Protein AF-A0A7S3GZ81-F1 (afdb_monomer)

Sequence (123 aa):
EEKKEEKKYEWVDVKKMKKRTKRTDLKVTASGVPGLSGEYMQRLMDAESAMQTEMRDIVETDERRNDLESFIFNMRDKVAEGNEYGDFISSADREAFQSELTKAEDWLFDTVDATKMQFIEKL

Mean predicted aligned error: 12.95 Å

Radius of gyration: 42.72 Å; Cα contacts (8 Å, |Δi|>4): 42; chains: 1; bounding box: 81×63×122 Å

Structure (mmCIF, N/CA/C/O backbone):
data_AF-A0A7S3GZ81-F1
#
_entry.id   AF-A0A7S3GZ81-F1
#
loop_
_atom_site.group_PDB
_atom_site.id
_atom_site.type_symbol
_atom_site.label_atom_id
_atom_site.label_alt_id
_atom_site.label_comp_id
_atom_site.label_asym_id
_atom_site.label_entity_id
_atom_site.label_seq_id
_atom_site.pdbx_PDB_ins_code
_atom_site.Cartn_x
_atom_site.Cartn_y
_atom_site.Cartn_z
_atom_site.occupancy
_atom_site.B_iso_or_equiv
_atom_site.auth_seq_id
_atom_site.auth_comp_id
_atom_site.auth_asym_id
_atom_site.auth_atom_id
_atom_site.pdbx_PDB_model_num
ATOM 1 N N . GLU A 1 1 ? 45.466 -50.066 -93.802 1.00 45.28 1 GLU A N 1
ATOM 2 C CA . GLU A 1 1 ? 46.644 -50.675 -93.165 1.00 45.28 1 GLU A CA 1
ATOM 3 C C . GLU A 1 1 ? 47.504 -49.536 -92.659 1.00 45.28 1 GLU A C 1
ATOM 5 O O . GLU A 1 1 ? 47.925 -48.739 -93.475 1.00 45.28 1 GLU A O 1
ATOM 10 N N . GLU A 1 2 ? 47.632 -49.366 -91.348 1.00 39.12 2 GLU A N 1
ATOM 11 C CA . GLU A 1 2 ? 48.907 -49.040 -90.706 1.00 39.12 2 GLU A CA 1
ATOM 12 C C . GLU A 1 2 ? 48.726 -49.114 -89.195 1.00 39.12 2 GLU A C 1
ATOM 14 O O . GLU A 1 2 ? 47.680 -48.798 -88.630 1.00 39.12 2 GLU A O 1
ATOM 19 N N . LYS A 1 3 ? 49.738 -49.701 -88.578 1.00 45.22 3 LYS A N 1
ATOM 20 C CA . LYS A 1 3 ? 49.748 -50.269 -87.241 1.00 45.22 3 LYS A CA 1
ATOM 21 C C . LYS A 1 3 ? 50.781 -49.477 -86.443 1.00 45.22 3 LYS A C 1
ATOM 23 O O . LYS A 1 3 ? 51.831 -49.170 -86.997 1.00 45.22 3 LYS A O 1
ATOM 28 N N . LYS A 1 4 ? 50.538 -49.376 -85.130 1.00 47.38 4 LYS A N 1
ATOM 29 C CA . LYS A 1 4 ? 51.484 -49.004 -84.053 1.00 47.38 4 LYS A CA 1
ATOM 30 C C . LYS A 1 4 ? 51.632 -47.488 -83.847 1.00 47.38 4 LYS A C 1
ATOM 32 O O . LYS A 1 4 ? 51.576 -46.717 -84.785 1.00 47.38 4 LYS A O 1
ATOM 37 N N . GLU A 1 5 ? 51.751 -46.997 -82.618 1.00 44.09 5 GLU A N 1
ATOM 38 C CA . GLU A 1 5 ? 52.596 -47.544 -81.556 1.00 44.09 5 GLU A CA 1
ATOM 39 C C . GLU A 1 5 ? 52.049 -47.205 -80.158 1.00 44.09 5 GLU A C 1
ATOM 41 O O . GLU A 1 5 ? 51.695 -46.063 -79.860 1.00 44.09 5 GLU A O 1
ATOM 46 N N . GLU A 1 6 ? 51.959 -48.225 -79.303 1.00 52.25 6 GLU A N 1
ATOM 47 C CA . GLU A 1 6 ? 51.529 -48.117 -77.910 1.00 52.25 6 GLU A CA 1
ATOM 48 C C . GLU A 1 6 ? 52.620 -47.432 -77.085 1.00 52.25 6 GLU A C 1
ATOM 50 O O . GLU A 1 6 ? 53.692 -47.993 -76.849 1.00 52.25 6 GLU A O 1
ATOM 55 N N . LYS A 1 7 ? 52.349 -46.218 -76.604 1.00 48.44 7 LYS A N 1
ATOM 56 C CA . LYS A 1 7 ? 53.242 -45.562 -75.653 1.00 48.44 7 LYS A CA 1
ATOM 57 C C . LYS A 1 7 ? 52.977 -46.088 -74.243 1.00 48.44 7 LYS A C 1
ATOM 59 O O . LYS A 1 7 ? 52.012 -45.693 -73.592 1.00 48.44 7 LYS A O 1
ATOM 64 N N . LYS A 1 8 ? 53.868 -46.963 -73.768 1.00 52.00 8 LYS A N 1
ATOM 65 C CA . LYS A 1 8 ? 54.072 -47.224 -72.336 1.00 52.00 8 LYS A CA 1
ATOM 66 C C . LYS A 1 8 ? 54.460 -45.917 -71.648 1.00 52.00 8 LYS A C 1
ATOM 68 O O . LYS A 1 8 ? 55.448 -45.305 -72.044 1.00 52.00 8 LYS A O 1
ATOM 73 N N . TYR A 1 9 ? 53.753 -45.557 -70.582 1.00 51.06 9 TYR A N 1
ATOM 74 C CA . TYR A 1 9 ? 54.263 -44.606 -69.601 1.00 51.06 9 TYR A CA 1
ATOM 75 C C . TYR A 1 9 ? 54.115 -45.167 -68.192 1.00 51.06 9 TYR A C 1
ATOM 77 O O . TYR A 1 9 ? 53.079 -45.714 -67.816 1.00 51.06 9 TYR A O 1
ATOM 85 N N . GLU A 1 10 ? 55.234 -45.082 -67.480 1.00 56.53 10 GLU A N 1
ATOM 86 C CA . GLU A 1 10 ? 55.475 -45.563 -66.130 1.00 56.53 10 GLU A CA 1
ATOM 87 C C . GLU A 1 10 ? 54.566 -44.877 -65.111 1.00 56.53 10 GLU A C 1
ATOM 89 O O . GLU A 1 10 ? 54.280 -43.680 -65.188 1.00 56.53 10 GLU A O 1
ATOM 94 N N . TRP A 1 11 ? 54.145 -45.655 -64.118 1.00 48.19 11 TRP A N 1
ATOM 95 C CA . TRP A 1 11 ? 53.400 -45.160 -62.973 1.00 48.19 11 TRP A CA 1
ATOM 96 C C . TRP A 1 11 ? 54.325 -44.315 -62.098 1.00 48.19 11 TRP A C 1
ATOM 98 O O . TRP A 1 11 ? 55.111 -44.843 -61.315 1.00 48.19 11 TRP A O 1
ATOM 108 N N . VAL A 1 12 ? 54.229 -42.992 -62.222 1.00 61.97 12 VAL A N 1
ATOM 109 C CA . VAL A 1 12 ? 54.829 -42.077 -61.250 1.00 61.97 12 VAL A CA 1
ATOM 110 C C . VAL A 1 12 ? 53.839 -41.909 -60.103 1.00 61.97 12 VAL A C 1
ATOM 112 O O . VAL A 1 12 ? 52.765 -41.329 -60.272 1.00 61.97 12 VAL A O 1
ATOM 115 N N . ASP A 1 13 ? 54.187 -42.443 -58.935 1.00 59.72 13 ASP A N 1
ATOM 116 C CA . ASP A 1 13 ? 53.340 -42.392 -57.745 1.00 59.72 13 ASP A CA 1
ATOM 117 C C . ASP A 1 13 ? 53.353 -40.972 -57.150 1.00 59.72 13 ASP A C 1
ATOM 119 O O . ASP A 1 13 ? 54.232 -40.572 -56.379 1.00 59.72 13 ASP A O 1
ATOM 123 N N . VAL A 1 14 ? 52.393 -40.148 -57.575 1.00 62.31 14 VAL A N 1
ATOM 124 C CA . VAL A 1 14 ? 52.242 -38.773 -57.090 1.00 62.31 14 VAL A CA 1
ATOM 125 C C . VAL A 1 14 ? 51.661 -38.816 -55.678 1.00 62.31 14 VAL A C 1
ATOM 127 O O . VAL A 1 14 ? 50.446 -38.913 -55.481 1.00 62.31 14 VAL A O 1
ATOM 130 N N . LYS A 1 15 ? 52.532 -38.709 -54.669 1.00 64.75 15 LYS A N 1
ATOM 131 C CA . LYS A 1 15 ? 52.145 -38.610 -53.254 1.00 64.75 15 LYS A CA 1
ATOM 132 C C . LYS A 1 15 ? 51.234 -37.394 -53.038 1.00 64.75 15 LYS A C 1
ATOM 134 O O . LYS A 1 15 ? 51.696 -36.262 -52.904 1.00 64.75 15 LYS A O 1
ATOM 139 N N . LYS A 1 16 ? 49.918 -37.629 -52.989 1.00 62.91 16 LYS A N 1
ATOM 140 C CA . LYS A 1 16 ? 48.906 -36.590 -52.750 1.00 62.91 16 LYS A CA 1
ATOM 141 C C . LYS A 1 16 ? 49.130 -35.946 -51.379 1.00 62.91 16 LYS A C 1
ATOM 143 O O . LYS A 1 16 ? 48.959 -36.582 -50.339 1.00 62.91 16 LYS A O 1
ATOM 148 N N . MET A 1 17 ? 49.500 -34.668 -51.377 1.00 62.56 17 MET A N 1
ATOM 149 C CA . MET A 1 17 ? 49.652 -33.873 -50.160 1.00 62.56 17 MET A CA 1
ATOM 150 C C . MET A 1 17 ? 48.284 -33.743 -49.468 1.00 62.56 17 MET A C 1
ATOM 152 O O . MET A 1 17 ? 47.318 -33.276 -50.075 1.00 62.56 17 MET A O 1
ATOM 156 N N . LYS A 1 18 ? 48.170 -34.189 -48.206 1.00 66.44 18 LYS A N 1
ATOM 157 C CA . LYS A 1 18 ? 46.913 -34.101 -47.442 1.00 66.44 18 LYS A CA 1
ATOM 158 C C . LYS A 1 18 ? 46.524 -32.631 -47.260 1.00 66.44 18 LYS A C 1
ATOM 160 O O . LYS A 1 18 ? 47.231 -31.868 -46.605 1.00 66.44 18 LYS A O 1
ATOM 165 N N . LYS A 1 19 ? 45.383 -32.244 -47.835 1.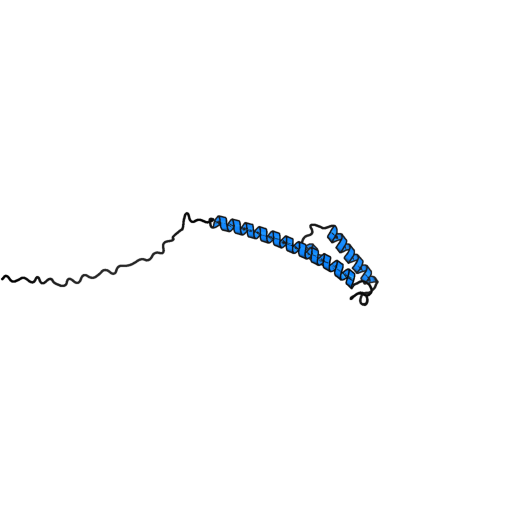00 70.00 19 LYS A N 1
ATOM 166 C CA . LYS A 1 19 ? 44.819 -30.892 -47.750 1.00 70.00 19 LYS A CA 1
ATOM 167 C C . LYS A 1 19 ? 44.430 -30.612 -46.292 1.00 70.00 19 LYS A C 1
ATOM 169 O O . LYS A 1 19 ? 43.528 -31.252 -45.759 1.00 70.00 19 LYS A O 1
ATOM 174 N N . ARG A 1 20 ? 45.133 -29.694 -45.623 1.00 64.25 20 ARG A N 1
ATOM 175 C CA . ARG A 1 20 ? 44.845 -29.319 -44.230 1.00 64.25 20 ARG A CA 1
ATOM 176 C C . ARG A 1 20 ? 43.779 -28.226 -44.206 1.00 64.25 20 ARG A C 1
ATOM 178 O O . ARG A 1 20 ? 44.096 -27.048 -44.342 1.00 64.25 20 ARG A O 1
ATOM 185 N N . THR A 1 21 ? 42.522 -28.623 -44.050 1.00 68.38 21 THR A N 1
ATOM 186 C CA . THR A 1 21 ? 41.394 -27.693 -43.920 1.00 68.38 21 THR A CA 1
ATOM 187 C C . THR A 1 21 ? 41.399 -27.075 -42.523 1.00 68.38 21 THR A C 1
ATOM 189 O O . THR A 1 21 ? 41.258 -27.790 -41.534 1.00 68.38 21 THR A O 1
ATOM 192 N N . LYS A 1 22 ? 41.565 -25.752 -42.425 1.00 73.06 22 LYS A N 1
ATOM 193 C CA . LYS A 1 22 ? 41.296 -25.004 -41.190 1.00 73.06 22 LYS A CA 1
ATOM 194 C C . LYS A 1 22 ? 39.859 -24.497 -41.253 1.00 73.06 22 LYS A C 1
ATOM 196 O O . LYS A 1 22 ? 39.516 -23.774 -42.183 1.00 73.06 22 LYS A O 1
ATOM 201 N N . ARG A 1 23 ? 39.025 -24.913 -40.300 1.00 75.19 23 ARG A N 1
ATOM 202 C CA . ARG A 1 23 ? 37.690 -24.341 -40.091 1.00 75.19 23 ARG A CA 1
ATOM 203 C C . ARG A 1 23 ? 37.845 -23.251 -39.039 1.00 75.19 23 ARG A C 1
ATOM 205 O O . ARG A 1 23 ? 38.356 -23.523 -37.957 1.00 75.19 23 ARG A O 1
ATOM 212 N N . THR A 1 24 ? 37.484 -22.030 -39.399 1.00 76.88 24 THR A N 1
ATOM 213 C CA . THR A 1 24 ? 37.476 -20.879 -38.498 1.00 76.88 24 THR A CA 1
ATOM 214 C C . THR A 1 24 ? 36.066 -20.332 -38.516 1.00 76.88 24 THR A C 1
ATOM 216 O O . THR A 1 24 ? 35.549 -20.033 -39.593 1.00 76.88 24 THR A O 1
ATOM 219 N N . ASP A 1 25 ? 35.449 -20.239 -37.345 1.00 79.44 25 ASP A N 1
ATOM 220 C CA . ASP A 1 25 ? 34.120 -19.660 -37.226 1.00 79.44 25 ASP A CA 1
ATOM 221 C C . ASP A 1 25 ? 34.214 -18.152 -37.453 1.00 79.44 25 ASP A C 1
ATOM 223 O O . ASP A 1 25 ? 34.948 -17.435 -36.768 1.00 79.44 25 ASP A O 1
ATOM 227 N N . LEU A 1 26 ? 33.505 -17.680 -38.476 1.00 82.81 26 LEU A N 1
ATOM 228 C CA . LEU A 1 26 ? 33.431 -16.266 -38.813 1.00 82.81 26 LEU A CA 1
ATOM 229 C C . LEU A 1 26 ? 32.290 -15.637 -38.018 1.00 82.81 26 LEU A C 1
ATOM 231 O O . LEU A 1 26 ? 31.147 -16.086 -38.095 1.00 82.81 26 LEU A O 1
ATOM 235 N N . LYS A 1 27 ? 32.594 -14.573 -37.273 1.00 82.69 27 LYS A N 1
ATOM 236 C CA . LYS A 1 27 ? 31.573 -13.798 -36.568 1.00 82.69 27 LYS A CA 1
ATOM 237 C C . LYS A 1 27 ? 30.800 -12.963 -37.587 1.00 82.69 27 LYS A C 1
ATOM 239 O O . LYS A 1 27 ? 31.300 -11.952 -38.070 1.00 82.69 27 LYS A O 1
ATOM 244 N N . VAL A 1 28 ? 29.591 -13.402 -37.918 1.00 79.94 28 VAL A N 1
ATOM 245 C CA . VAL A 1 28 ? 28.677 -12.657 -38.788 1.00 79.94 28 VAL A CA 1
ATOM 246 C C . VAL A 1 28 ? 27.874 -11.686 -37.928 1.00 79.94 28 VAL A C 1
ATOM 248 O O . VAL A 1 28 ? 27.167 -12.101 -37.014 1.00 79.94 28 VAL A O 1
ATOM 251 N N . THR A 1 29 ? 27.984 -10.389 -38.209 1.00 78.38 29 THR A N 1
ATOM 252 C CA . THR A 1 29 ? 27.157 -9.344 -37.591 1.00 78.38 29 THR A CA 1
ATOM 253 C C . THR A 1 29 ? 26.163 -8.827 -38.621 1.00 78.38 29 THR A C 1
ATOM 255 O O . THR A 1 29 ? 26.577 -8.327 -39.667 1.00 78.38 29 THR A O 1
ATOM 258 N N . ALA A 1 30 ? 24.866 -8.943 -38.341 1.00 75.00 30 ALA A N 1
ATOM 259 C CA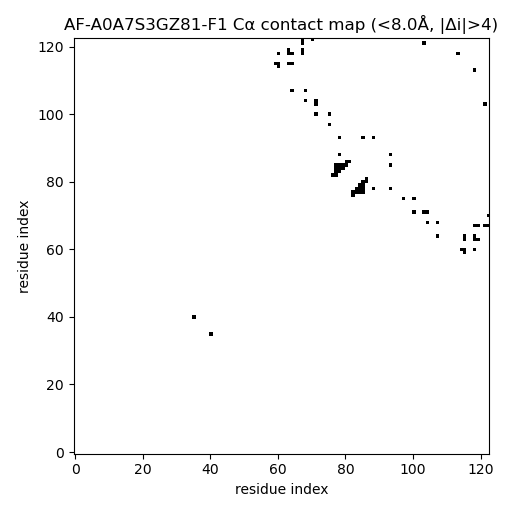 . ALA A 1 30 ? 23.834 -8.357 -39.189 1.00 75.00 30 ALA A CA 1
ATOM 260 C C . ALA A 1 30 ? 23.802 -6.832 -38.986 1.00 75.00 30 ALA A C 1
ATOM 262 O O . ALA A 1 30 ? 23.668 -6.362 -37.858 1.00 75.00 30 ALA A O 1
ATOM 263 N N . SER A 1 31 ? 23.928 -6.064 -40.068 1.00 77.38 31 SER A N 1
ATOM 264 C CA . SER A 1 31 ? 23.768 -4.607 -40.084 1.00 77.38 31 SER A CA 1
ATOM 265 C C . SER A 1 31 ? 22.599 -4.221 -40.995 1.00 77.38 31 SER A C 1
ATOM 267 O O . SER A 1 31 ? 22.351 -4.878 -42.003 1.00 77.38 31 SER A O 1
ATOM 269 N N . GLY A 1 32 ? 21.848 -3.177 -40.626 1.00 75.75 32 GLY A N 1
ATOM 270 C CA . GLY A 1 32 ? 20.722 -2.675 -41.429 1.00 75.75 32 GLY A CA 1
ATOM 271 C C . GLY A 1 32 ? 19.454 -3.541 -41.413 1.00 75.75 32 GLY A C 1
ATOM 272 O O . GLY A 1 32 ? 18.607 -3.390 -42.289 1.00 75.75 32 GLY A O 1
ATOM 273 N N . VAL A 1 33 ? 19.312 -4.448 -40.442 1.00 79.75 33 VAL A N 1
ATOM 274 C CA . VAL A 1 33 ? 18.060 -5.190 -40.224 1.00 79.75 33 VAL A CA 1
ATOM 275 C C . VAL A 1 33 ? 16.968 -4.271 -39.658 1.00 79.75 33 VAL A C 1
ATOM 277 O O . VAL A 1 33 ? 17.277 -3.414 -38.828 1.00 79.75 33 VAL A O 1
ATOM 280 N N . PRO A 1 34 ? 15.697 -4.444 -40.067 1.00 79.69 34 PRO A N 1
ATOM 281 C CA . PRO A 1 34 ? 14.583 -3.728 -39.459 1.00 79.69 34 PRO A CA 1
ATOM 282 C C . PRO A 1 34 ? 14.425 -4.162 -37.995 1.00 79.69 34 PRO A C 1
ATOM 284 O O . PRO A 1 34 ? 14.266 -5.347 -37.707 1.00 79.69 34 PRO A O 1
ATOM 28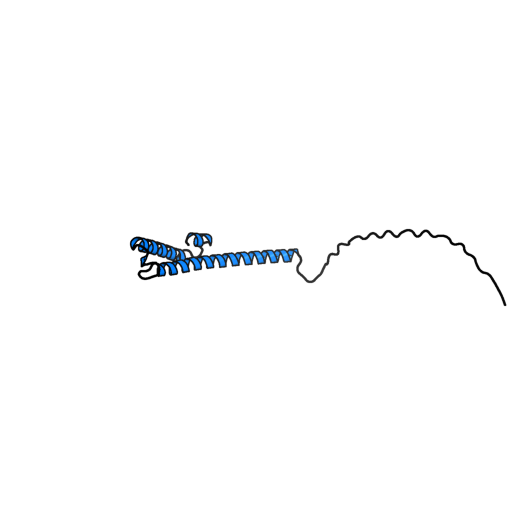7 N N . GLY A 1 35 ? 14.493 -3.205 -37.070 1.00 81.69 35 GLY A N 1
ATOM 288 C CA . GLY A 1 35 ? 14.415 -3.445 -35.630 1.00 81.69 35 GLY A CA 1
ATOM 289 C C . GLY A 1 35 ? 15.148 -2.370 -34.828 1.00 81.69 35 GLY A C 1
ATOM 290 O O . GLY A 1 35 ? 15.909 -1.573 -35.377 1.00 81.69 35 GLY A O 1
ATOM 291 N N . LEU A 1 36 ? 14.905 -2.338 -33.519 1.00 83.50 36 LEU A N 1
ATOM 292 C CA . LEU A 1 36 ? 15.650 -1.491 -32.588 1.00 83.50 36 LEU A CA 1
ATOM 293 C C . LEU A 1 36 ? 17.014 -2.128 -32.299 1.00 83.50 36 LEU A C 1
ATOM 295 O O . LEU A 1 36 ? 17.147 -3.353 -32.294 1.00 83.50 36 LEU A O 1
ATOM 299 N N . SER A 1 37 ? 18.040 -1.311 -32.047 1.00 86.38 37 SER A N 1
ATOM 300 C CA . SER A 1 37 ? 19.322 -1.853 -31.590 1.00 86.38 37 SER A CA 1
ATOM 301 C C . SER A 1 37 ? 19.165 -2.480 -30.201 1.00 86.38 37 SER A C 1
ATOM 303 O O . SER A 1 37 ? 18.2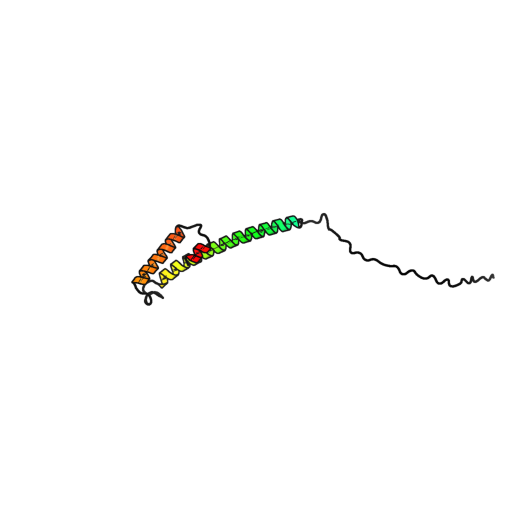68 -2.107 -29.442 1.00 86.38 37 SER A O 1
ATOM 305 N N . GLY A 1 38 ? 20.048 -3.418 -29.847 1.00 86.25 38 GLY A N 1
ATOM 306 C CA . GLY A 1 38 ? 20.018 -4.064 -28.529 1.00 86.25 38 GLY A CA 1
ATOM 307 C C . GLY A 1 38 ? 20.048 -3.063 -27.369 1.00 86.25 38 GLY A C 1
ATOM 308 O O . GLY A 1 38 ? 19.324 -3.235 -26.397 1.00 86.25 38 GLY A O 1
ATOM 309 N N . GLU A 1 39 ? 20.803 -1.972 -27.513 1.00 87.50 39 GLU A N 1
ATOM 310 C CA . GLU A 1 39 ? 20.878 -0.897 -26.514 1.00 87.50 39 GLU A CA 1
ATOM 311 C C . GLU A 1 39 ? 19.546 -0.151 -26.355 1.00 87.50 39 GLU A C 1
ATOM 313 O O . GLU A 1 39 ? 19.103 0.101 -25.236 1.00 87.50 39 GLU A O 1
ATOM 318 N N . TYR A 1 40 ? 18.875 0.171 -27.466 1.00 90.06 40 TYR A N 1
ATOM 319 C CA . TYR A 1 40 ? 17.565 0.823 -27.421 1.00 90.06 40 TYR A CA 1
ATOM 320 C C . TYR A 1 40 ? 16.483 -0.117 -26.883 1.00 90.06 40 TYR A C 1
ATOM 322 O O . TYR A 1 40 ? 15.632 0.330 -26.120 1.00 90.06 40 TYR A O 1
ATOM 330 N N . MET A 1 41 ? 16.524 -1.407 -27.234 1.00 91.19 41 MET A N 1
ATOM 331 C CA . MET A 1 41 ? 15.603 -2.398 -26.669 1.00 91.19 41 MET A CA 1
ATOM 332 C C . MET A 1 41 ? 15.779 -2.523 -25.160 1.00 91.19 41 MET A C 1
ATOM 334 O O . MET A 1 41 ? 14.785 -2.457 -24.446 1.00 91.19 41 MET A O 1
ATOM 338 N N . GLN A 1 42 ? 17.019 -2.628 -24.675 1.00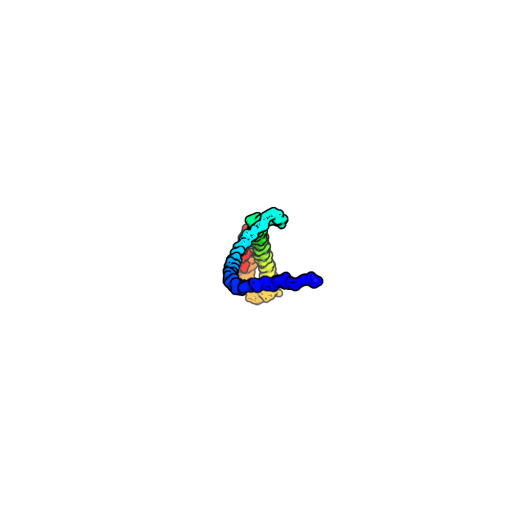 93.25 42 GLN A N 1
ATOM 339 C CA . GLN A 1 42 ? 17.283 -2.707 -23.240 1.00 93.25 42 GLN A CA 1
ATOM 340 C C . GLN A 1 42 ? 16.761 -1.463 -22.518 1.00 93.25 42 GLN A C 1
ATOM 342 O O . GLN A 1 42 ? 16.022 -1.583 -21.551 1.00 93.25 42 GLN A O 1
ATOM 347 N N . ARG A 1 43 ? 17.042 -0.266 -23.049 1.00 94.94 43 ARG A N 1
ATOM 348 C CA . ARG A 1 43 ? 16.546 0.987 -22.468 1.00 94.94 43 ARG A CA 1
ATOM 349 C C . ARG A 1 43 ? 15.018 1.034 -22.372 1.00 94.94 43 ARG A C 1
ATOM 351 O O . ARG A 1 43 ? 14.487 1.539 -21.388 1.00 94.94 43 ARG A O 1
ATOM 358 N N . LEU A 1 44 ? 14.313 0.561 -23.400 1.00 93.94 44 LEU A N 1
ATOM 359 C CA . LEU A 1 44 ? 12.849 0.518 -23.387 1.00 93.94 44 LEU A CA 1
ATOM 360 C C . LEU A 1 44 ? 12.320 -0.548 -22.420 1.00 93.94 44 LEU A C 1
ATOM 362 O O . LEU A 1 44 ? 11.330 -0.295 -21.745 1.00 93.94 44 LEU A O 1
ATOM 366 N N . MET A 1 45 ? 12.989 -1.698 -22.308 1.00 95.12 45 MET A N 1
ATOM 367 C CA . MET A 1 45 ? 12.647 -2.728 -21.320 1.00 95.12 45 MET A CA 1
ATOM 368 C C . MET A 1 45 ? 12.836 -2.230 -19.885 1.00 95.12 45 MET A C 1
ATOM 370 O O . MET A 1 45 ? 11.992 -2.497 -19.032 1.00 95.12 45 MET A O 1
ATOM 374 N N . ASP A 1 46 ? 13.909 -1.485 -19.623 1.00 95.31 46 ASP A N 1
ATOM 375 C CA . ASP A 1 46 ? 14.171 -0.900 -18.308 1.00 95.31 46 ASP A CA 1
ATOM 376 C C . ASP A 1 46 ? 13.100 0.144 -17.956 1.00 95.31 46 ASP A C 1
ATOM 378 O O . ASP A 1 46 ? 12.589 0.157 -16.838 1.00 95.31 46 ASP A O 1
ATOM 382 N N . ALA A 1 47 ? 12.711 0.980 -18.927 1.00 95.94 47 ALA A N 1
ATOM 383 C CA . ALA A 1 47 ? 11.645 1.964 -18.752 1.00 95.94 47 ALA A CA 1
ATOM 384 C C . ALA A 1 47 ? 10.284 1.304 -18.481 1.00 95.94 47 ALA A C 1
ATOM 386 O O . ALA A 1 47 ? 9.588 1.709 -17.554 1.00 95.94 47 ALA A O 1
ATOM 387 N N . GLU A 1 48 ? 9.927 0.265 -19.240 1.00 95.69 48 GLU A N 1
ATOM 388 C CA . GLU A 1 48 ? 8.700 -0.503 -19.009 1.00 95.69 48 GLU A CA 1
ATOM 389 C C . GLU A 1 48 ? 8.715 -1.150 -17.619 1.00 95.69 48 GLU A C 1
ATOM 391 O O . GLU A 1 48 ? 7.750 -1.046 -16.870 1.00 95.69 48 GLU A O 1
ATOM 396 N N . SER A 1 49 ? 9.836 -1.758 -17.223 1.00 95.38 49 SER A N 1
ATOM 397 C CA . SER A 1 49 ? 9.970 -2.402 -15.910 1.00 95.38 49 SER A CA 1
ATOM 398 C C . SER A 1 49 ? 9.819 -1.406 -14.755 1.00 95.38 49 SER A C 1
ATOM 400 O O . SER A 1 49 ? 9.227 -1.743 -13.727 1.00 95.38 49 SER A O 1
ATOM 402 N N . ALA A 1 50 ? 10.320 -0.178 -14.922 1.00 95.81 50 ALA A N 1
ATOM 403 C CA . ALA A 1 50 ? 10.127 0.899 -13.956 1.00 95.81 50 ALA A CA 1
ATOM 404 C C . ALA A 1 50 ? 8.645 1.290 -13.843 1.00 95.81 50 ALA A C 1
ATOM 406 O O . ALA A 1 50 ? 8.106 1.285 -12.740 1.00 95.81 50 ALA A O 1
ATOM 407 N N . MET A 1 51 ? 7.961 1.513 -14.972 1.00 95.31 51 MET A N 1
ATOM 408 C CA . MET A 1 51 ? 6.529 1.846 -14.984 1.00 95.31 51 MET A CA 1
ATOM 409 C C . MET A 1 51 ? 5.669 0.736 -14.366 1.00 95.31 51 MET A C 1
ATOM 411 O O . MET A 1 51 ? 4.754 1.014 -13.595 1.00 95.31 51 MET A O 1
ATOM 415 N N . GLN A 1 52 ? 5.979 -0.530 -14.659 1.00 96.00 52 GLN A N 1
ATOM 416 C CA . GLN A 1 52 ? 5.291 -1.683 -14.070 1.00 96.00 52 GLN A CA 1
ATOM 417 C C . GLN A 1 52 ? 5.489 -1.751 -12.551 1.00 96.00 52 GLN A C 1
ATOM 419 O O . GLN A 1 52 ? 4.559 -2.078 -11.817 1.00 96.00 52 GLN A O 1
ATOM 424 N N . THR A 1 53 ? 6.693 -1.430 -12.073 1.00 95.06 53 THR A N 1
ATOM 425 C CA . THR A 1 53 ? 7.004 -1.412 -10.637 1.00 95.06 53 THR A CA 1
ATOM 426 C C . THR A 1 53 ? 6.245 -0.295 -9.928 1.00 95.06 53 THR A C 1
ATOM 428 O O . THR A 1 53 ? 5.594 -0.562 -8.925 1.00 95.06 53 THR A O 1
ATOM 431 N N . GLU A 1 54 ? 6.255 0.920 -10.479 1.00 93.44 54 GLU A N 1
ATOM 432 C CA . GLU A 1 54 ? 5.504 2.056 -9.932 1.00 93.44 54 GLU A CA 1
ATOM 433 C C . GLU A 1 54 ? 3.999 1.765 -9.882 1.00 93.44 54 GLU A C 1
ATOM 435 O O . GLU A 1 54 ? 3.362 1.970 -8.852 1.00 93.44 54 GLU A O 1
ATOM 440 N N . MET A 1 55 ? 3.435 1.219 -10.965 1.00 94.44 55 MET A N 1
ATOM 441 C CA . MET A 1 55 ? 2.020 0.846 -11.008 1.00 94.44 55 MET A CA 1
ATOM 442 C C . MET A 1 55 ? 1.686 -0.220 -9.962 1.00 94.44 55 MET A C 1
ATOM 444 O O . MET A 1 55 ? 0.679 -0.106 -9.268 1.00 94.44 55 MET A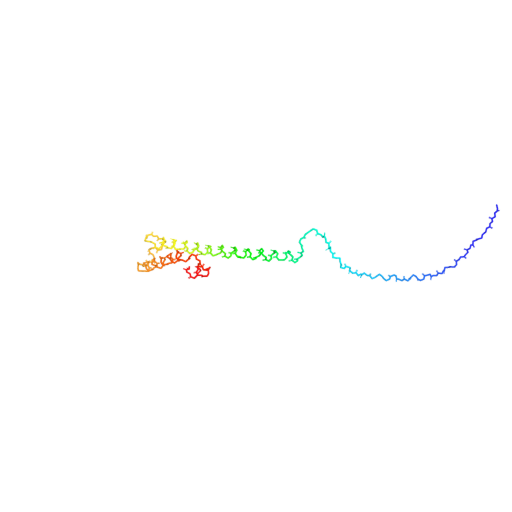 O 1
ATOM 448 N N . ARG A 1 56 ? 2.536 -1.246 -9.820 1.00 93.69 56 ARG A N 1
ATOM 449 C CA . ARG A 1 56 ? 2.349 -2.284 -8.803 1.00 93.69 56 ARG A CA 1
ATOM 450 C C . ARG A 1 56 ? 2.356 -1.681 -7.401 1.00 93.69 56 ARG A C 1
ATOM 452 O O . ARG A 1 56 ? 1.487 -2.015 -6.609 1.00 93.69 56 ARG A O 1
ATOM 459 N N . ASP A 1 57 ? 3.300 -0.797 -7.099 1.00 91.06 57 ASP A N 1
ATOM 460 C CA . ASP A 1 57 ? 3.422 -0.209 -5.765 1.00 91.06 57 ASP A CA 1
ATOM 461 C C . ASP A 1 57 ? 2.210 0.684 -5.421 1.00 91.06 57 ASP A C 1
ATOM 463 O O . ASP A 1 57 ? 1.761 0.689 -4.271 1.00 91.06 57 ASP A O 1
ATOM 467 N N . ILE A 1 58 ? 1.629 1.377 -6.409 1.00 90.31 58 ILE A N 1
ATOM 468 C CA . ILE A 1 58 ? 0.367 2.123 -6.252 1.00 90.31 58 ILE A CA 1
ATOM 469 C C . ILE A 1 58 ? -0.789 1.163 -5.955 1.00 90.31 58 ILE A C 1
ATOM 471 O O . ILE A 1 58 ? -1.464 1.326 -4.942 1.00 90.31 58 ILE A O 1
ATOM 475 N N . VAL A 1 59 ? -0.972 0.128 -6.785 1.00 92.88 59 VAL A N 1
ATOM 476 C CA . VAL A 1 59 ? -2.042 -0.869 -6.602 1.00 92.88 59 VAL A CA 1
ATOM 477 C C . VAL A 1 59 ? -1.930 -1.543 -5.238 1.00 92.88 59 VAL A C 1
ATOM 479 O O . VAL A 1 59 ? -2.914 -1.627 -4.512 1.00 92.88 59 VAL A O 1
ATOM 482 N N . GLU A 1 60 ? -0.728 -1.964 -4.845 1.00 91.88 60 GLU A N 1
ATOM 483 C CA . GLU A 1 60 ? -0.496 -2.578 -3.539 1.00 91.88 60 GLU A CA 1
ATOM 484 C C . GLU A 1 60 ? -0.788 -1.609 -2.385 1.00 91.88 60 GLU A C 1
ATOM 486 O O . GLU A 1 60 ? -1.219 -2.045 -1.322 1.00 91.88 60 GLU A O 1
ATOM 491 N N . THR A 1 61 ? -0.544 -0.307 -2.554 1.00 91.00 61 THR A N 1
ATOM 492 C CA . THR A 1 61 ? -0.860 0.700 -1.528 1.00 91.00 61 THR A CA 1
ATOM 493 C C . THR A 1 61 ? -2.371 0.897 -1.399 1.00 91.00 61 THR A C 1
ATOM 495 O O . THR A 1 61 ? -2.887 0.884 -0.280 1.00 91.00 61 THR A O 1
ATOM 498 N N . ASP A 1 62 ? -3.084 0.993 -2.523 1.00 90.38 62 ASP A N 1
ATOM 499 C CA . ASP A 1 62 ?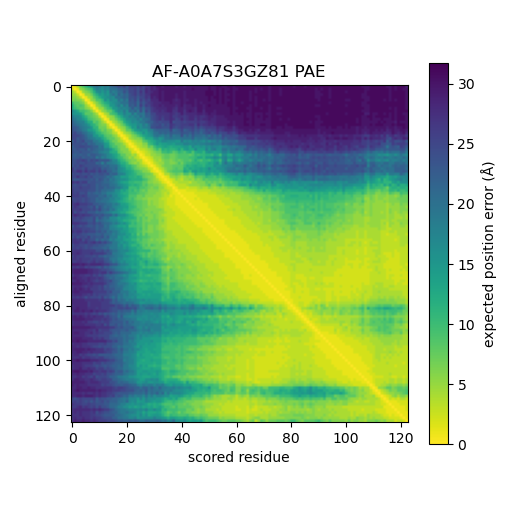 -4.546 1.110 -2.554 1.00 90.38 62 ASP A CA 1
ATOM 500 C C . ASP A 1 62 ? -5.232 -0.144 -1.994 1.00 90.38 62 ASP A C 1
ATOM 502 O O . ASP A 1 62 ? -6.195 -0.043 -1.236 1.00 90.38 62 ASP A O 1
ATOM 506 N N . GLU A 1 63 ? -4.706 -1.336 -2.289 1.00 92.50 63 GLU A N 1
ATOM 507 C CA . GLU A 1 63 ? -5.169 -2.587 -1.681 1.00 92.50 63 GLU A CA 1
ATOM 508 C C . GLU A 1 63 ? -5.022 -2.558 -0.156 1.00 92.50 63 GLU A C 1
ATOM 510 O O . GLU A 1 63 ? -5.971 -2.891 0.548 1.00 92.50 63 GLU A O 1
ATOM 515 N N . ARG A 1 64 ? -3.883 -2.092 0.384 1.00 92.19 64 ARG A N 1
ATOM 516 C CA . ARG A 1 64 ? -3.708 -1.981 1.846 1.00 92.19 64 ARG A CA 1
ATOM 517 C C . ARG A 1 64 ? -4.625 -0.952 2.487 1.00 92.19 64 ARG A C 1
ATOM 519 O O . ARG A 1 64 ? -5.068 -1.163 3.615 1.00 92.19 64 ARG A O 1
ATOM 526 N N . ARG A 1 65 ? -4.930 0.135 1.782 1.00 90.81 65 ARG A N 1
ATOM 527 C CA . ARG A 1 65 ? -5.927 1.109 2.230 1.00 90.81 65 ARG A CA 1
ATOM 528 C C . ARG A 1 65 ? -7.317 0.475 2.312 1.00 90.81 65 ARG A C 1
ATOM 530 O O . ARG A 1 65 ? -7.968 0.589 3.348 1.00 90.81 65 ARG A O 1
ATOM 537 N N . ASN A 1 66 ? -7.733 -0.229 1.259 1.00 91.88 66 ASN A N 1
ATOM 538 C CA . ASN A 1 66 ? -9.023 -0.918 1.201 1.00 91.88 66 ASN A CA 1
ATOM 539 C C . ASN A 1 66 ? -9.124 -2.051 2.236 1.00 91.88 66 ASN A C 1
ATOM 541 O O . ASN A 1 66 ? -10.193 -2.250 2.816 1.00 91.88 66 ASN A O 1
ATOM 545 N N . ASP A 1 67 ? -8.030 -2.778 2.488 1.00 93.06 67 ASP A N 1
ATOM 546 C CA . ASP A 1 67 ? -7.944 -3.808 3.531 1.00 93.06 67 ASP A CA 1
ATOM 547 C C . ASP A 1 67 ? -8.223 -3.197 4.914 1.00 93.06 67 ASP A C 1
ATOM 549 O O . ASP A 1 67 ? -9.051 -3.719 5.665 1.00 93.06 67 ASP A O 1
ATOM 553 N N . LEU A 1 68 ? -7.571 -2.071 5.240 1.00 92.00 68 LEU A N 1
ATOM 554 C CA . LEU A 1 68 ? -7.762 -1.368 6.511 1.00 92.00 68 LEU A CA 1
ATOM 555 C C . LEU A 1 68 ? -9.190 -0.825 6.644 1.00 92.00 68 LEU A C 1
ATOM 557 O O . LEU A 1 68 ? -9.833 -1.022 7.673 1.00 92.00 68 LEU A O 1
ATOM 561 N N . GLU A 1 69 ? -9.708 -0.183 5.597 1.00 91.44 69 GLU A N 1
ATOM 562 C CA . GLU A 1 69 ? -11.081 0.327 5.559 1.00 91.44 69 GLU A CA 1
ATOM 563 C C . GLU A 1 69 ? -12.104 -0.798 5.784 1.00 91.44 69 GLU A C 1
ATOM 565 O O . GLU A 1 69 ? -12.978 -0.711 6.651 1.00 91.44 69 GLU A O 1
ATOM 570 N N . SER A 1 70 ? -11.945 -1.907 5.060 1.00 93.69 70 SER A N 1
ATOM 571 C CA . SER A 1 70 ? -12.808 -3.081 5.188 1.00 93.69 70 SER A CA 1
ATOM 572 C C . SER A 1 70 ? -12.723 -3.697 6.583 1.00 93.69 70 SER A C 1
ATOM 574 O O . SER A 1 70 ? -13.748 -4.095 7.138 1.00 93.69 70 SER A O 1
ATOM 576 N N . PHE A 1 71 ? -11.525 -3.761 7.172 1.00 93.88 71 PHE A N 1
ATOM 577 C CA . PHE A 1 71 ? -11.329 -4.245 8.536 1.00 93.88 71 PHE A CA 1
ATOM 578 C C . PHE A 1 71 ? -12.058 -3.368 9.557 1.00 93.88 71 PHE A C 1
ATOM 580 O O . PHE A 1 71 ? -12.773 -3.903 10.404 1.00 93.88 71 PHE A O 1
ATOM 587 N N . ILE A 1 72 ? -11.949 -2.039 9.445 1.00 92.69 72 ILE A N 1
ATOM 588 C CA . ILE A 1 72 ? -12.628 -1.094 10.341 1.00 92.69 72 ILE A CA 1
ATOM 589 C C . ILE A 1 72 ? -14.143 -1.311 10.300 1.00 92.69 72 ILE A C 1
ATOM 591 O O . ILE A 1 72 ? -14.769 -1.487 11.350 1.00 92.69 72 ILE A O 1
ATOM 595 N N . PHE A 1 73 ? -14.736 -1.359 9.104 1.00 91.62 73 PHE A N 1
ATOM 596 C CA . PHE A 1 73 ? -16.176 -1.576 8.960 1.00 91.62 73 PHE A CA 1
ATOM 597 C C . PHE A 1 73 ? -16.614 -2.956 9.460 1.00 91.62 73 PHE A C 1
ATOM 599 O O . PHE A 1 73 ? -17.605 -3.061 10.183 1.00 91.62 73 PHE A O 1
ATOM 606 N N . ASN A 1 74 ? -15.867 -4.010 9.121 1.00 93.50 74 ASN A N 1
ATOM 607 C CA . ASN A 1 74 ? -16.198 -5.377 9.519 1.00 93.50 74 ASN A CA 1
ATOM 608 C C . ASN A 1 74 ? -16.117 -5.567 11.039 1.00 93.50 74 ASN A C 1
ATOM 610 O O . ASN A 1 74 ? -17.029 -6.128 11.643 1.00 93.50 74 ASN A O 1
ATOM 614 N N . MET A 1 75 ? -15.048 -5.078 11.669 1.00 92.81 75 MET A N 1
ATOM 615 C CA . MET A 1 75 ? -14.855 -5.222 13.110 1.00 92.81 75 MET A CA 1
ATOM 616 C C . MET A 1 75 ? -15.842 -4.371 13.901 1.00 92.81 75 MET A C 1
ATOM 618 O O . MET A 1 75 ? -16.343 -4.837 14.924 1.00 92.81 75 MET A O 1
ATOM 622 N N . ARG A 1 76 ? -16.181 -3.166 13.420 1.00 91.69 76 ARG A N 1
ATOM 623 C CA . ARG A 1 76 ? -17.202 -2.322 14.056 1.00 91.69 76 ARG A CA 1
ATOM 624 C C . ARG A 1 76 ? -18.571 -3.007 14.061 1.00 91.69 76 ARG A C 1
ATOM 626 O O . ARG A 1 76 ? -19.251 -2.954 15.082 1.00 91.69 76 ARG A O 1
ATOM 633 N N . ASP A 1 77 ? -18.943 -3.672 12.967 1.00 92.88 77 ASP A N 1
ATOM 634 C CA . ASP A 1 77 ? -20.172 -4.468 12.900 1.00 92.88 77 ASP A CA 1
ATOM 635 C C . ASP A 1 77 ? -20.102 -5.675 13.847 1.00 92.88 77 ASP A C 1
ATOM 637 O O . ASP A 1 77 ? -20.921 -5.804 14.751 1.00 92.88 77 ASP A O 1
ATOM 641 N N . LYS A 1 78 ? -19.071 -6.518 13.742 1.00 92.44 78 LYS A N 1
ATOM 642 C CA . LYS A 1 78 ? -18.972 -7.752 14.544 1.00 92.44 78 LYS A CA 1
ATOM 643 C C . LYS A 1 78 ? -18.930 -7.533 16.054 1.00 92.44 78 LYS A C 1
ATOM 645 O O . LYS A 1 78 ? -19.424 -8.374 16.802 1.00 92.44 78 LYS A O 1
ATOM 650 N N . VAL A 1 79 ? -18.328 -6.434 16.501 1.00 91.62 79 VAL A N 1
ATOM 651 C CA . VAL A 1 79 ? -18.197 -6.074 17.922 1.00 91.62 79 VAL A CA 1
ATOM 652 C C . VAL A 1 79 ? -19.442 -5.342 18.453 1.00 91.62 79 VAL A C 1
ATOM 654 O O . VAL A 1 79 ? -19.578 -5.137 19.663 1.00 91.62 79 VAL A O 1
ATOM 657 N N . ALA A 1 80 ? -20.377 -4.953 17.582 1.00 88.12 80 ALA A N 1
ATOM 658 C CA . ALA A 1 80 ? -21.630 -4.341 18.005 1.00 88.12 80 ALA A CA 1
ATOM 659 C C . ALA A 1 80 ? -22.474 -5.301 18.865 1.00 88.12 80 ALA A C 1
ATOM 661 O O . ALA A 1 80 ? -22.339 -6.524 18.808 1.00 88.12 80 ALA A O 1
ATOM 662 N N . GLU A 1 81 ? -23.350 -4.736 19.697 1.00 84.25 81 GLU A N 1
ATOM 663 C CA . GLU A 1 81 ? -24.211 -5.523 20.585 1.00 84.25 81 GLU A CA 1
ATOM 664 C C . GLU A 1 81 ? -25.144 -6.439 19.786 1.00 84.25 81 GLU A C 1
ATOM 666 O O . GLU A 1 81 ? -25.847 -5.971 18.892 1.00 84.25 81 GLU A O 1
ATOM 671 N N . GLY A 1 82 ? -25.159 -7.734 20.112 1.00 83.12 82 GLY A N 1
ATOM 672 C CA . GLY A 1 82 ? -25.974 -8.729 19.409 1.00 83.12 82 GLY A CA 1
ATOM 673 C C . GLY A 1 82 ? -25.376 -9.268 18.103 1.00 83.12 82 GLY A C 1
ATOM 674 O O . GLY A 1 82 ? -26.039 -10.059 17.434 1.00 83.12 82 GLY A O 1
ATOM 675 N N . ASN A 1 83 ? -24.144 -8.882 17.755 1.00 89.50 83 ASN A N 1
ATOM 676 C CA . ASN A 1 83 ? -23.393 -9.441 16.628 1.00 89.50 83 ASN A CA 1
ATOM 677 C C . ASN A 1 83 ? -22.340 -10.470 17.090 1.00 89.50 83 ASN A C 1
ATOM 679 O O . ASN A 1 83 ? -22.222 -10.775 18.276 1.00 89.50 83 ASN A O 1
ATOM 683 N N . GLU A 1 84 ? -21.584 -11.028 16.137 1.00 90.62 84 GLU A N 1
ATOM 684 C CA . GLU A 1 84 ? -20.716 -12.210 16.299 1.00 90.62 84 GLU A CA 1
ATOM 685 C C . GLU A 1 84 ? -19.810 -12.181 17.544 1.00 90.62 84 GLU A C 1
ATOM 687 O O . GLU A 1 84 ? -19.659 -13.204 18.210 1.00 90.62 84 GLU A O 1
ATOM 692 N N . TYR A 1 85 ? -19.222 -11.025 17.871 1.00 89.31 85 TYR A N 1
ATOM 693 C CA . TYR A 1 85 ? -18.308 -10.854 19.008 1.00 89.31 85 TYR A CA 1
ATOM 694 C C . TYR A 1 85 ? -18.895 -10.016 20.148 1.00 89.31 85 TYR A C 1
ATOM 696 O O . TYR A 1 85 ? -18.277 -9.935 21.209 1.00 89.31 85 TYR A O 1
ATOM 704 N N . GLY A 1 86 ? -20.081 -9.429 19.965 1.00 88.25 86 GLY A N 1
ATOM 705 C CA . GLY A 1 86 ? -20.705 -8.518 20.927 1.00 88.25 86 GLY A CA 1
ATOM 706 C C . GLY A 1 86 ? -20.946 -9.143 22.303 1.00 88.25 86 GLY A C 1
ATOM 707 O O . GLY A 1 86 ? -20.720 -8.487 23.315 1.00 88.25 86 GLY A O 1
ATOM 708 N N . ASP A 1 87 ? -21.326 -10.422 22.344 1.00 90.00 87 ASP A N 1
ATOM 709 C CA . ASP A 1 87 ? -21.590 -11.150 23.595 1.00 90.00 87 ASP A CA 1
ATOM 710 C C . ASP A 1 87 ? -20.311 -11.676 24.277 1.00 90.00 87 ASP A C 1
ATOM 712 O O . ASP A 1 87 ? -20.343 -12.105 25.432 1.00 90.00 87 ASP A O 1
ATOM 716 N N . PHE A 1 88 ? -19.178 -11.663 23.568 1.00 91.06 88 PHE A N 1
ATOM 717 C CA . PHE A 1 88 ? -17.899 -12.207 24.038 1.00 91.06 88 PHE A CA 1
ATOM 718 C C . PHE A 1 88 ? -16.919 -11.130 24.517 1.00 91.06 88 PHE A C 1
ATOM 720 O O . PHE A 1 88 ? -15.882 -11.462 25.094 1.00 91.06 88 PHE A O 1
ATOM 727 N N . ILE A 1 89 ? -17.232 -9.853 24.289 1.00 91.06 89 ILE A N 1
ATOM 728 C CA . ILE A 1 89 ? -16.415 -8.705 24.683 1.00 91.06 89 ILE A CA 1
ATOM 729 C C . ILE A 1 89 ? -17.048 -7.974 25.872 1.00 91.06 89 ILE A C 1
ATOM 731 O O . ILE A 1 89 ? -18.269 -7.871 25.986 1.00 91.06 89 ILE A O 1
ATOM 735 N N . SER A 1 90 ? -16.224 -7.448 26.782 1.00 92.44 90 SER A N 1
ATOM 736 C CA . SER A 1 90 ? -16.731 -6.609 27.870 1.00 92.44 90 SER A CA 1
ATOM 737 C C . SER A 1 90 ? -17.199 -5.252 27.332 1.00 92.44 90 SER A C 1
ATOM 739 O O . SER A 1 90 ? -16.682 -4.755 26.331 1.00 92.44 90 SER A O 1
ATOM 741 N N . SER A 1 91 ? -18.155 -4.605 28.004 1.00 90.06 91 SER A N 1
ATOM 742 C CA . SER A 1 91 ? -18.643 -3.286 27.575 1.00 90.06 91 SER A CA 1
ATOM 743 C C . SER A 1 91 ? -17.533 -2.226 27.558 1.00 90.06 91 SER A C 1
ATOM 745 O O . SER A 1 91 ? -17.505 -1.392 26.659 1.00 90.06 91 SER A O 1
ATOM 747 N N . ALA A 1 92 ? -16.600 -2.291 28.514 1.00 92.25 92 ALA A N 1
ATOM 748 C CA . ALA A 1 92 ? -15.468 -1.371 28.603 1.00 92.25 92 ALA A CA 1
ATOM 749 C C . ALA A 1 92 ? -14.463 -1.582 27.458 1.00 92.25 92 ALA A C 1
ATOM 751 O O . ALA A 1 92 ? -14.049 -0.614 26.821 1.00 92.25 92 ALA A O 1
ATOM 752 N N . ASP A 1 93 ? -14.115 -2.838 27.156 1.00 92.38 93 ASP A N 1
ATOM 753 C CA . ASP A 1 93 ? -13.189 -3.157 26.060 1.00 92.38 93 ASP A CA 1
ATOM 754 C C . ASP A 1 93 ? -13.817 -2.845 24.699 1.00 92.38 93 ASP A C 1
ATOM 756 O O . ASP A 1 93 ? -13.140 -2.363 23.794 1.00 92.38 93 ASP A O 1
ATOM 760 N N . ARG A 1 94 ? -15.133 -3.048 24.566 1.00 91.56 94 ARG A N 1
ATOM 761 C CA . ARG A 1 94 ? -15.897 -2.677 23.374 1.00 91.56 94 ARG A CA 1
ATOM 762 C C . ARG A 1 94 ? -15.836 -1.181 23.098 1.00 91.56 94 ARG A C 1
ATOM 764 O O . ARG A 1 94 ? -15.568 -0.787 21.968 1.00 91.56 94 ARG A O 1
ATOM 771 N N . GLU A 1 95 ? -16.093 -0.348 24.103 1.00 92.00 95 GLU A N 1
ATOM 772 C CA . GLU A 1 95 ? -16.030 1.112 23.960 1.00 92.00 95 GLU A CA 1
ATOM 773 C C . GLU A 1 95 ? -14.608 1.590 23.637 1.00 92.00 95 GLU A C 1
ATOM 775 O O . GLU A 1 95 ? -14.425 2.435 22.756 1.00 92.00 95 GLU A O 1
ATOM 780 N N . ALA A 1 96 ? -13.594 1.012 24.292 1.00 93.69 96 ALA A N 1
ATOM 781 C CA . ALA A 1 96 ? -12.193 1.305 24.005 1.00 93.69 96 ALA A CA 1
ATOM 782 C C . ALA A 1 96 ? -11.827 0.945 22.556 1.00 93.69 96 ALA A C 1
ATOM 784 O O . ALA A 1 96 ? -11.304 1.786 21.823 1.00 93.69 96 ALA A O 1
ATOM 785 N N . PHE A 1 97 ? -12.185 -0.261 22.112 1.00 92.94 97 PHE A N 1
ATOM 786 C CA . PHE A 1 97 ? -11.908 -0.732 20.759 1.00 92.94 97 PHE A CA 1
ATOM 787 C C . PHE A 1 97 ? -12.677 0.063 19.695 1.00 92.94 97 PHE A C 1
ATOM 789 O O . PHE A 1 97 ? -12.108 0.442 18.676 1.00 92.94 97 PHE A O 1
ATOM 796 N N . GLN A 1 98 ? -13.944 0.424 19.937 1.00 91.69 98 GLN A N 1
ATOM 797 C CA . GLN A 1 98 ? -14.687 1.303 19.025 1.00 91.69 98 GLN A CA 1
ATOM 798 C C . GLN A 1 98 ? -14.056 2.698 18.916 1.00 91.69 98 GLN A C 1
ATOM 800 O O . GLN A 1 98 ? -14.033 3.279 17.827 1.00 91.69 98 GLN A O 1
ATOM 805 N N . SER A 1 99 ? -13.509 3.236 20.013 1.00 93.94 99 SER A N 1
ATOM 806 C CA . SER A 1 99 ? -12.752 4.492 19.985 1.00 93.94 99 SER A CA 1
ATOM 807 C C . SER A 1 99 ? -11.481 4.371 19.141 1.00 93.94 99 SER A C 1
ATOM 809 O O . SER A 1 99 ? -11.178 5.281 18.371 1.00 93.94 99 SER A O 1
ATOM 811 N N . GLU A 1 100 ? -10.752 3.259 19.244 1.00 93.44 100 GLU A N 1
ATOM 812 C CA . GLU A 1 100 ? -9.574 2.986 18.409 1.00 93.44 100 GLU A CA 1
ATOM 813 C C . GLU A 1 100 ? -9.930 2.858 16.925 1.00 93.44 100 GLU A C 1
ATOM 815 O O . GLU A 1 100 ? -9.298 3.517 16.101 1.00 93.44 100 GLU A O 1
ATOM 820 N N . LEU A 1 101 ? -10.989 2.113 16.587 1.00 93.31 101 LEU A N 1
ATOM 821 C CA . LEU A 1 101 ? -11.486 1.987 15.212 1.00 93.31 101 LEU A CA 1
ATOM 822 C C . LEU A 1 101 ? -11.896 3.340 14.618 1.00 93.31 101 LEU A C 1
ATOM 824 O O . LEU A 1 101 ? -11.633 3.611 13.452 1.00 93.31 101 LEU A O 1
ATOM 828 N N . THR A 1 102 ? -12.499 4.212 15.427 1.00 93.25 102 THR A N 1
ATOM 829 C CA . THR A 1 102 ? -12.900 5.557 14.987 1.00 93.25 102 THR A CA 1
ATOM 830 C C . THR A 1 102 ? -11.683 6.444 14.736 1.00 93.25 102 THR A C 1
ATOM 832 O O . THR A 1 102 ? -11.605 7.097 13.707 1.00 93.25 102 THR A O 1
ATOM 835 N N . LYS A 1 103 ? -10.667 6.392 15.606 1.00 93.38 103 LYS A N 1
ATOM 836 C CA . LYS A 1 103 ? -9.396 7.099 15.373 1.00 93.38 103 LYS A CA 1
ATOM 837 C C . LYS A 1 103 ? -8.662 6.586 14.132 1.00 93.38 103 LYS A C 1
ATOM 839 O O . LYS A 1 103 ? -7.984 7.363 13.467 1.00 93.38 103 LYS A O 1
ATOM 844 N N . ALA A 1 104 ? -8.743 5.285 13.851 1.00 92.00 104 ALA A N 1
ATOM 845 C CA . ALA A 1 104 ? -8.157 4.696 12.650 1.00 92.00 104 ALA A CA 1
ATOM 846 C C . ALA A 1 104 ? -8.892 5.153 11.380 1.00 92.00 104 ALA A C 1
ATOM 848 O O . ALA A 1 104 ? -8.239 5.459 10.386 1.00 92.00 104 ALA A O 1
ATOM 849 N N . GLU A 1 105 ? -10.221 5.262 11.434 1.00 91.75 105 GLU A N 1
ATOM 850 C CA . GLU A 1 105 ? -11.052 5.819 10.360 1.00 91.75 105 GLU A CA 1
ATOM 851 C C . GLU A 1 105 ? -10.747 7.303 10.115 1.00 91.75 105 GLU A C 1
ATOM 853 O O . GLU A 1 105 ? -10.468 7.690 8.982 1.00 91.75 105 GLU A O 1
ATOM 858 N N . ASP A 1 106 ? -10.697 8.118 11.172 1.00 92.31 106 ASP A N 1
ATOM 859 C CA . ASP A 1 106 ? -10.324 9.534 11.075 1.00 92.31 106 ASP A CA 1
ATOM 860 C C . ASP A 1 106 ? -8.929 9.687 10.441 1.00 92.31 106 ASP A C 1
ATOM 862 O O . ASP A 1 106 ? -8.724 10.485 9.527 1.00 92.31 106 ASP A O 1
ATOM 866 N N . TRP A 1 107 ? -7.973 8.847 10.853 1.00 92.00 107 TRP A N 1
ATOM 867 C CA . TRP A 1 107 ? -6.632 8.817 10.267 1.00 92.00 107 TRP A CA 1
ATOM 868 C C . TRP A 1 107 ? -6.637 8.420 8.781 1.00 92.00 107 TRP A C 1
ATOM 870 O O . TRP A 1 107 ? -5.880 8.996 7.996 1.00 92.00 107 TRP A O 1
ATOM 880 N N . LEU A 1 108 ? -7.485 7.470 8.374 1.00 89.19 108 LEU A N 1
ATOM 881 C CA . LEU A 1 108 ? -7.634 7.047 6.976 1.00 89.19 108 LEU A CA 1
ATOM 882 C C . LEU A 1 108 ? -8.135 8.196 6.083 1.00 89.19 108 LEU A C 1
ATOM 884 O O . LEU A 1 108 ? -7.742 8.293 4.915 1.00 89.19 108 LEU A O 1
ATOM 888 N N . PHE A 1 109 ? -8.996 9.064 6.620 1.00 87.69 109 PHE A N 1
ATOM 889 C CA . PHE A 1 109 ? -9.504 10.238 5.910 1.00 87.69 109 PHE A CA 1
ATOM 890 C C . PHE A 1 109 ? -8.502 11.398 5.888 1.00 87.69 109 PHE A C 1
ATOM 892 O O . PHE A 1 109 ? -8.359 12.047 4.850 1.00 87.69 109 PHE A O 1
ATOM 899 N N . ASP A 1 110 ? -7.770 11.624 6.980 1.00 88.00 110 ASP A N 1
ATOM 900 C CA . ASP A 1 110 ? -6.766 12.692 7.074 1.00 88.00 110 ASP A CA 1
ATOM 901 C C . ASP A 1 110 ? -5.500 12.400 6.249 1.00 88.00 110 ASP A C 1
ATOM 903 O O . ASP A 1 110 ? -4.842 13.319 5.754 1.00 88.00 110 ASP A O 1
ATOM 907 N N . THR A 1 111 ? -5.146 11.122 6.075 1.00 82.44 111 THR A N 1
ATOM 908 C CA . THR A 1 111 ? -3.872 10.705 5.467 1.00 82.44 111 THR A CA 1
ATOM 909 C C . THR A 1 111 ? -4.089 10.050 4.102 1.00 82.44 111 THR A C 1
ATOM 911 O O . THR A 1 111 ? -4.034 8.832 3.951 1.00 82.44 111 THR A O 1
ATOM 914 N N . VAL A 1 112 ? -4.327 10.871 3.073 1.00 73.75 112 VAL A N 1
ATOM 915 C CA . VAL A 1 112 ? -4.571 10.387 1.698 1.00 73.75 112 VAL A CA 1
ATOM 916 C C . VAL A 1 112 ? -3.310 9.799 1.047 1.00 73.75 112 VAL A C 1
ATOM 918 O O . VAL A 1 112 ? -3.432 8.849 0.280 1.00 73.75 112 VAL A O 1
ATOM 921 N N . ASP A 1 113 ? -2.124 10.297 1.417 1.00 76.12 113 ASP A N 1
ATOM 922 C CA . ASP A 1 113 ? -0.825 9.938 0.818 1.00 76.12 113 ASP A CA 1
ATOM 923 C C . ASP A 1 113 ? 0.049 9.054 1.735 1.00 76.12 113 ASP A C 1
ATOM 925 O O . ASP A 1 113 ? 1.282 9.108 1.694 1.00 76.12 113 ASP A O 1
ATOM 929 N N . ALA A 1 114 ? -0.562 8.273 2.632 1.00 84.44 114 ALA A N 1
ATOM 930 C CA . ALA A 1 114 ? 0.195 7.384 3.510 1.00 84.44 114 ALA A CA 1
ATOM 931 C C . ALA A 1 114 ? 0.890 6.260 2.718 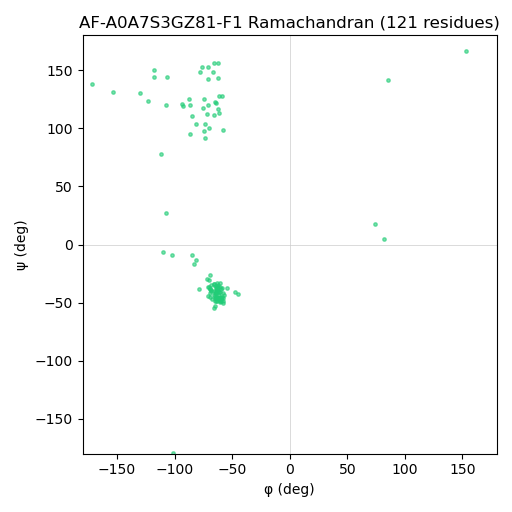1.00 84.44 114 ALA A C 1
ATOM 933 O O . ALA A 1 114 ? 0.419 5.783 1.688 1.00 84.44 114 ALA A O 1
ATOM 934 N N . THR A 1 115 ? 2.042 5.817 3.214 1.00 85.88 115 THR A N 1
ATOM 935 C CA . THR A 1 115 ? 2.804 4.725 2.600 1.00 85.88 115 THR A CA 1
ATOM 936 C C . THR A 1 115 ? 2.171 3.368 2.903 1.00 85.88 115 THR A C 1
ATOM 938 O O . THR A 1 115 ? 1.594 3.160 3.971 1.00 85.88 115 THR A O 1
ATOM 941 N N . LYS A 1 116 ? 2.385 2.389 2.016 1.00 86.38 116 LYS A N 1
ATOM 942 C CA . LYS A 1 116 ? 1.984 0.986 2.217 1.00 86.38 116 LYS A CA 1
ATOM 943 C C . LYS A 1 116 ? 2.309 0.445 3.619 1.00 86.38 116 LYS A C 1
ATOM 945 O O . LYS A 1 116 ? 1.487 -0.236 4.220 1.00 86.38 116 LYS A O 1
ATOM 950 N N . MET A 1 117 ? 3.498 0.749 4.149 1.00 86.50 117 MET A N 1
ATOM 951 C CA . MET A 1 117 ? 3.925 0.288 5.479 1.00 86.50 117 MET A CA 1
ATOM 952 C C . MET A 1 117 ? 3.076 0.875 6.608 1.00 86.50 117 MET A C 1
ATOM 954 O O . MET A 1 117 ? 2.799 0.174 7.574 1.00 86.50 117 MET A O 1
ATOM 958 N N . GLN A 1 118 ? 2.632 2.126 6.478 1.00 88.50 118 GLN A N 1
ATOM 959 C CA . GLN A 1 118 ? 1.780 2.764 7.482 1.00 88.50 118 GLN A CA 1
ATOM 960 C C . GLN A 1 118 ? 0.384 2.140 7.512 1.00 88.50 118 GLN A C 1
ATOM 962 O O . GLN A 1 118 ? -0.153 1.932 8.594 1.00 88.50 118 GLN A O 1
ATOM 967 N N . PHE A 1 119 ? -0.177 1.783 6.351 1.00 87.38 119 PHE A N 1
ATOM 968 C CA . PHE A 1 119 ? -1.438 1.038 6.303 1.00 87.38 119 PHE A CA 1
ATOM 969 C C . PHE A 1 119 ? -1.309 -0.349 6.943 1.00 87.38 119 PHE A C 1
ATOM 971 O O . PHE A 1 119 ? -2.209 -0.764 7.660 1.00 87.38 119 PHE A O 1
ATOM 978 N N . ILE A 1 120 ? -0.175 -1.032 6.744 1.00 86.62 120 ILE A N 1
ATOM 979 C CA . ILE A 1 120 ? 0.092 -2.340 7.365 1.00 86.62 120 ILE A CA 1
ATOM 980 C C . ILE A 1 120 ? 0.268 -2.223 8.884 1.00 86.62 120 ILE A C 1
ATOM 982 O O . ILE A 1 120 ? -0.198 -3.091 9.602 1.00 86.62 120 ILE A O 1
ATOM 986 N N . GLU A 1 121 ? 0.939 -1.185 9.386 1.00 88.00 121 GLU A N 1
ATOM 987 C CA . GLU A 1 121 ? 1.140 -0.994 10.832 1.00 88.00 121 GLU A CA 1
ATOM 988 C C . GLU A 1 121 ? -0.163 -0.647 11.572 1.00 88.00 121 GLU A C 1
ATOM 990 O O . GLU A 1 121 ? -0.287 -0.894 12.770 1.00 88.00 121 GLU A O 1
ATOM 995 N N . LYS A 1 122 ? -1.125 -0.044 10.868 1.00 86.06 122 LYS A N 1
ATOM 996 C CA . LYS A 1 122 ? -2.431 0.335 11.422 1.00 86.06 122 LYS A CA 1
ATOM 997 C C . LYS A 1 122 ? -3.454 -0.797 11.444 1.00 86.06 122 LYS A C 1
ATOM 999 O O . LYS A 1 122 ? -4.460 -0.645 12.136 1.00 86.06 122 LYS A O 1
ATOM 1004 N N . LEU A 1 123 ? -3.209 -1.857 10.682 1.00 80.69 123 LEU A N 1
ATOM 1005 C CA . LEU A 1 123 ? -4.052 -3.045 10.580 1.00 80.69 123 LEU A CA 1
ATOM 1006 C C . LEU A 1 123 ? -3.623 -4.079 11.630 1.00 80.69 123 LEU A C 1
ATOM 1008 O O . LEU A 1 123 ? -4.523 -4.634 12.294 1.00 80.69 123 LEU A O 1
#

pLDDT: mean 83.29, std 14.01, range [39.12, 96.0]

Secondary structure (DSSP, 8-state):
--------------------PPP--------S-SS--HHHHHHHHHHHHHHHHHHHHHHHHHHHHHHHHHHHHHHHHHTSTTSTTTTTS-HHHHHHHHHHHHHHHHHHHH-TT--HHHHHHH-

Foldseek 3Di:
DDDDDDDDDDDDPDPDDPDDDDDDDDDDDDDPDPDDPPVVVVVVVVVVVVVVVVVVQVVLQVVLLVVLVVCLVVVLQQCDCPHVCVVVDDPVVSVVVNVLSVVSVVCSVVCVPDGSVVSVVSD

Organism: NCBI:txid89044

InterPro domains:
  IPR013126 Heat shock protein 70 family [PTHR45639] (4-123)
  IPR029048 Heat shock protein 70kD, C-terminal domain superfamily [G3DSA:1.20.1270.10] (36-123)
  IPR029048 Heat shock protein 70kD, C-terminal domain superfamily [SSF100934] (39-111)

Nearest PDB structures (foldseek):
  7n1r-assembly2_B  TM=8.778E-01  e=3.690E-03  Homo sapiens
  5e84-assembly6_F  TM=9.174E-01  e=9.870E-03  Homo sapiens
  5e86-assembly1_A  TM=7.160E-01  e=1.116E-02  Homo sapiens
  6zhi-assembly4_C  TM=7.552E-01  e=1.262E-02  Plasmodium falciparum 3D7
  6zhi-assembly2_A  TM=7.462E-01  e=1.941E-02  Plasmodium falciparum 3D7

Solvent-accessible surface area (backbone atoms only — not comparable to full-atom values): 7776 Å² total; per-residue (Å²): 140,89,81,87,80,89,80,85,75,83,89,76,84,76,80,77,76,80,83,82,80,82,88,73,90,76,88,82,78,91,76,90,66,93,73,76,54,71,70,57,46,50,54,50,50,53,52,51,53,50,53,53,48,55,52,48,53,50,52,56,29,53,49,36,48,52,52,40,53,50,47,46,57,52,50,57,53,32,50,31,84,88,34,90,41,21,85,78,49,54,73,67,58,44,54,53,49,51,52,52,45,49,53,51,51,53,46,56,70,74,45,82,83,64,5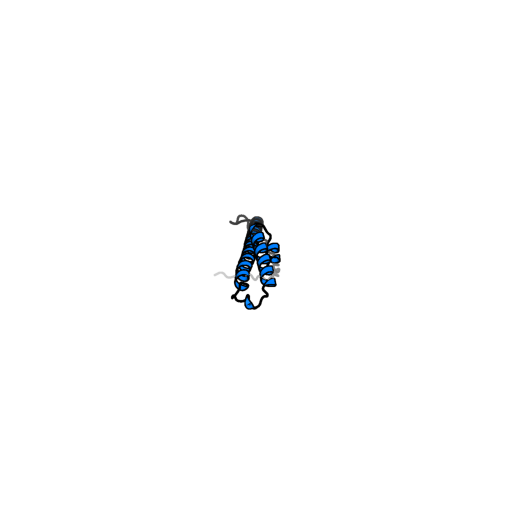2,50,68,56,39,57,74,74,98